Protein AF-A0A950S5U3-F1 (afdb_monomer_lite)

pLDDT: mean 75.77, std 14.32, range [33.09, 87.69]

Secondary structure (DSSP, 8-state):
--GGGEEEHHHHHHHTT--HHHHHHHHHTT-SPPPSEEEETTEEEEEHHHHHHHHHHHHHH-----S--

Sequence (69 aa):
MDHETLISRIEIAAELGVQSQTIAHWERAGWFPRPKMQLSLKRIYYDRAEVKTALAARAMRTPRIAWGA

Structure (mmCIF, N/CA/C/O backbone):
data_AF-A0A950S5U3-F1
#
_entry.id   AF-A0A950S5U3-F1
#
loop_
_atom_site.group_PDB
_atom_site.id
_atom_site.type_symbol
_atom_site.label_atom_id
_atom_site.label_alt_id
_atom_site.label_comp_id
_atom_site.label_asym_id
_atom_site.label_entity_id
_atom_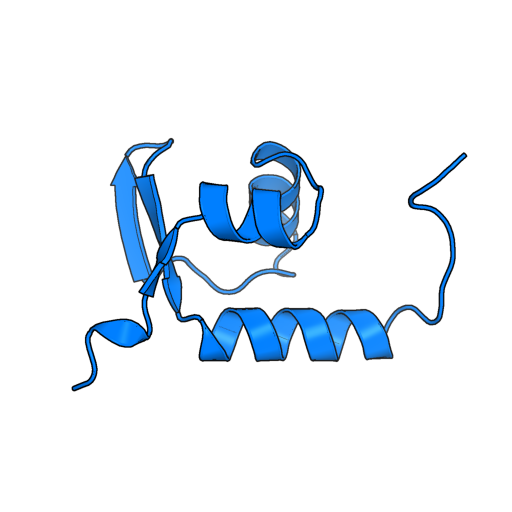site.label_seq_id
_atom_site.pdbx_PDB_ins_code
_atom_site.Cartn_x
_atom_site.Cartn_y
_atom_site.Cartn_z
_atom_site.occupancy
_atom_site.B_iso_or_equiv
_atom_site.auth_seq_id
_atom_site.auth_comp_id
_atom_site.auth_asym_id
_atom_site.auth_atom_id
_atom_site.pdbx_PDB_model_num
ATOM 1 N N . MET A 1 1 ? 13.993 15.375 -2.499 1.00 43.88 1 MET A N 1
ATOM 2 C CA . MET A 1 1 ? 13.724 14.345 -1.469 1.00 43.88 1 MET A CA 1
ATOM 3 C C . MET A 1 1 ? 12.318 14.631 -1.015 1.00 43.88 1 MET A C 1
ATOM 5 O O . MET A 1 1 ? 12.108 15.432 -0.120 1.00 43.88 1 MET A O 1
ATOM 9 N N . ASP A 1 2 ? 11.364 14.128 -1.778 1.00 49.22 2 ASP A N 1
ATOM 10 C CA . ASP A 1 2 ? 10.005 14.640 -1.817 1.00 49.22 2 ASP A CA 1
ATOM 11 C C . ASP A 1 2 ? 9.185 13.763 -0.876 1.00 49.22 2 ASP A C 1
ATOM 13 O O . ASP A 1 2 ? 8.852 12.616 -1.179 1.00 49.22 2 ASP A O 1
ATOM 17 N N . HIS A 1 3 ? 8.939 14.283 0.327 1.00 47.69 3 HIS A N 1
ATOM 18 C CA . HIS A 1 3 ? 8.240 13.583 1.410 1.00 47.69 3 HIS A CA 1
ATOM 19 C C . HIS A 1 3 ? 6.765 13.271 1.063 1.00 47.69 3 HIS A C 1
ATOM 21 O O . HIS A 1 3 ? 6.099 12.561 1.810 1.00 47.69 3 HIS A O 1
ATOM 27 N N . GLU A 1 4 ? 6.271 13.733 -0.093 1.00 58.59 4 GLU A N 1
ATOM 28 C CA . GLU A 1 4 ? 4.937 13.457 -0.656 1.00 58.59 4 GLU A CA 1
ATOM 29 C C . GLU A 1 4 ? 4.792 12.048 -1.268 1.00 58.59 4 GLU A C 1
ATOM 31 O O . GLU A 1 4 ? 3.741 11.682 -1.798 1.00 58.59 4 GLU A O 1
ATOM 36 N N . THR A 1 5 ? 5.850 11.238 -1.222 1.00 73.06 5 THR A N 1
ATOM 37 C CA . THR A 1 5 ? 5.901 9.915 -1.861 1.00 73.06 5 THR A CA 1
ATOM 38 C C . THR A 1 5 ? 5.544 8.762 -0.930 1.00 73.06 5 THR A C 1
ATOM 40 O O . THR A 1 5 ? 5.319 7.657 -1.414 1.00 73.06 5 THR A O 1
ATOM 43 N N . LEU A 1 6 ? 5.450 8.975 0.385 1.00 80.75 6 LEU A N 1
ATOM 44 C CA . LEU A 1 6 ? 5.118 7.909 1.330 1.00 80.75 6 LEU A CA 1
ATOM 45 C C . LEU A 1 6 ? 3.609 7.804 1.530 1.00 80.75 6 LEU A C 1
ATOM 47 O O . LEU A 1 6 ? 2.956 8.764 1.926 1.00 80.75 6 LEU A O 1
ATOM 51 N N . ILE A 1 7 ? 3.070 6.608 1.316 1.00 85.62 7 ILE A N 1
ATOM 52 C CA . ILE A 1 7 ? 1.653 6.306 1.502 1.00 85.62 7 ILE A CA 1
ATOM 53 C C . ILE A 1 7 ? 1.476 5.192 2.531 1.00 85.62 7 ILE A C 1
ATOM 55 O O . ILE A 1 7 ? 2.226 4.210 2.571 1.00 85.62 7 ILE A O 1
ATOM 59 N N . SER A 1 8 ? 0.490 5.355 3.410 1.00 87.69 8 SER A N 1
ATOM 60 C CA . SER A 1 8 ? 0.217 4.376 4.456 1.00 87.69 8 SER A CA 1
ATOM 61 C C . SER A 1 8 ? -0.497 3.142 3.902 1.00 87.69 8 SER A C 1
ATOM 63 O O . SER A 1 8 ? -1.310 3.222 2.986 1.00 87.69 8 SER A O 1
ATOM 65 N N . ARG A 1 9 ? -0.268 1.975 4.511 1.00 85.19 9 ARG A N 1
ATOM 66 C CA . ARG A 1 9 ? -0.966 0.728 4.157 1.00 85.19 9 ARG A CA 1
ATOM 67 C C . ARG A 1 9 ? -2.484 0.863 4.173 1.00 85.19 9 ARG A C 1
ATOM 69 O O . ARG A 1 9 ? -3.163 0.190 3.408 1.00 85.19 9 ARG A O 1
ATOM 76 N N . ILE A 1 10 ? -2.999 1.664 5.102 1.00 84.94 10 ILE A N 1
ATOM 77 C CA . ILE A 1 10 ? -4.434 1.872 5.287 1.00 84.94 10 ILE A CA 1
ATOM 78 C C . ILE A 1 10 ? -4.984 2.719 4.141 1.00 84.94 10 ILE A C 1
ATOM 80 O O . ILE A 1 10 ? -6.027 2.369 3.603 1.00 84.94 10 ILE A O 1
ATOM 84 N N . GLU A 1 11 ? -4.269 3.764 3.721 1.00 86.75 11 GLU A N 1
ATOM 85 C CA . GLU A 1 11 ? -4.651 4.535 2.535 1.00 86.75 11 GLU A CA 1
ATOM 86 C C . GLU A 1 11 ? -4.588 3.700 1.265 1.00 86.75 11 GLU A C 1
ATOM 88 O O . GLU A 1 11 ? -5.562 3.678 0.529 1.00 86.75 11 GLU A O 1
ATOM 93 N N . ILE A 1 12 ? -3.512 2.937 1.049 1.00 84.88 12 ILE A N 1
ATOM 94 C CA . ILE A 1 12 ? -3.416 2.019 -0.098 1.00 84.88 12 ILE A CA 1
ATOM 95 C C . ILE A 1 12 ? -4.605 1.053 -0.106 1.00 84.88 12 ILE A C 1
ATOM 97 O O . ILE A 1 12 ? -5.217 0.807 -1.141 1.00 84.88 12 ILE A O 1
ATOM 101 N N . ALA A 1 13 ? -4.928 0.480 1.055 1.00 86.12 13 ALA A N 1
ATOM 102 C CA . ALA A 1 13 ? -6.046 -0.439 1.201 1.00 86.12 13 ALA A CA 1
ATOM 103 C C . ALA A 1 13 ? -7.382 0.247 0.865 1.00 86.12 13 ALA A C 1
ATOM 105 O O . ALA A 1 13 ? -8.183 -0.323 0.127 1.00 86.12 13 ALA A O 1
ATOM 106 N N . ALA A 1 14 ? -7.585 1.481 1.334 1.00 85.56 14 ALA A N 1
ATOM 107 C CA . ALA A 1 14 ? -8.767 2.282 1.039 1.00 85.56 14 ALA A CA 1
ATOM 108 C C . ALA A 1 14 ? -8.866 2.667 -0.449 1.00 85.56 14 ALA A C 1
ATOM 110 O O . ALA A 1 14 ? -9.927 2.482 -1.039 1.00 85.56 14 ALA A O 1
ATOM 111 N N . GLU A 1 15 ? -7.775 3.121 -1.075 1.00 84.38 15 GLU A N 1
ATOM 112 C CA . GLU A 1 15 ? -7.724 3.457 -2.508 1.00 84.38 15 GLU A CA 1
ATOM 113 C C . GLU A 1 15 ? -8.041 2.243 -3.391 1.00 84.38 15 GLU A C 1
ATOM 115 O O . GLU A 1 15 ? -8.670 2.371 -4.439 1.00 84.38 15 GLU A O 1
ATOM 120 N N . LEU A 1 16 ? -7.623 1.052 -2.962 1.00 80.50 16 LEU A N 1
ATOM 121 C CA . LEU A 1 16 ? -7.861 -0.195 -3.683 1.00 80.50 16 LEU A CA 1
ATOM 122 C C . LEU A 1 16 ? -9.194 -0.866 -3.323 1.00 80.50 16 LEU A C 1
ATOM 124 O O . LEU A 1 16 ? -9.542 -1.870 -3.941 1.00 80.50 16 LEU A O 1
ATOM 128 N N . GLY A 1 17 ? -9.915 -0.366 -2.315 1.00 83.75 17 GLY A N 1
ATOM 129 C CA . GLY A 1 17 ? -11.131 -1.000 -1.798 1.00 83.75 17 GLY A CA 1
ATOM 130 C C . GLY A 1 17 ? -10.895 -2.382 -1.175 1.00 83.75 17 GLY A C 1
ATOM 131 O O . GLY A 1 17 ? -11.807 -3.206 -1.122 1.00 83.75 17 GLY A O 1
ATOM 132 N N . VAL A 1 18 ? -9.672 -2.665 -0.718 1.00 86.00 18 VAL A N 1
ATOM 133 C CA . VAL A 1 18 ? -9.291 -3.952 -0.122 1.00 86.00 18 VAL A CA 1
ATOM 134 C C . VAL A 1 18 ? -9.041 -3.805 1.372 1.00 86.00 18 VAL A C 1
ATOM 136 O O . VAL A 1 18 ? -8.779 -2.721 1.881 1.00 86.00 18 VAL A O 1
ATOM 139 N N . GLN A 1 19 ? -9.068 -4.911 2.114 1.00 85.25 19 GLN A N 1
ATOM 140 C CA . GLN A 1 19 ? -8.685 -4.859 3.524 1.00 85.25 19 GLN A CA 1
ATOM 141 C C . GLN A 1 19 ? -7.170 -4.765 3.686 1.00 85.25 19 GLN A C 1
ATOM 143 O O . GLN A 1 19 ? -6.414 -5.412 2.960 1.00 85.25 19 GLN A O 1
ATOM 148 N N . SER A 1 20 ? -6.706 -4.082 4.735 1.00 83.56 20 SER A N 1
ATOM 149 C CA . SER A 1 20 ? -5.279 -3.989 5.057 1.00 83.56 20 SER A CA 1
ATOM 150 C C . SER A 1 20 ? -4.628 -5.370 5.140 1.00 83.56 20 SER A C 1
ATOM 152 O O . SER A 1 20 ? -3.500 -5.528 4.686 1.00 83.56 20 SER A O 1
ATOM 154 N N . GLN A 1 21 ? -5.319 -6.392 5.664 1.00 84.00 21 GLN A N 1
ATOM 155 C CA . GLN A 1 21 ? -4.836 -7.783 5.715 1.00 84.00 21 GLN A CA 1
ATOM 156 C C . GLN A 1 21 ? -4.505 -8.362 4.333 1.00 84.00 21 GLN A C 1
ATOM 158 O O . GLN A 1 21 ? -3.530 -9.097 4.204 1.00 84.00 21 GLN A O 1
ATOM 163 N N . THR A 1 22 ? -5.254 -7.971 3.298 1.00 86.38 22 THR A N 1
ATOM 164 C CA . THR A 1 22 ? -4.981 -8.362 1.909 1.00 86.38 22 THR A CA 1
ATOM 165 C C . THR A 1 22 ? -3.618 -7.829 1.463 1.00 86.38 22 THR A C 1
ATOM 167 O O . THR A 1 22 ? -2.832 -8.571 0.884 1.00 86.38 22 THR A O 1
ATOM 170 N N . ILE A 1 23 ? -3.275 -6.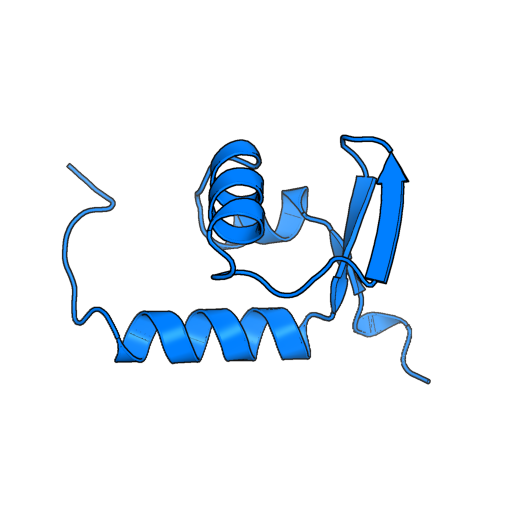591 1.836 1.00 84.25 23 ILE A N 1
ATOM 171 C CA . ILE A 1 23 ? -1.950 -6.021 1.555 1.00 84.25 23 ILE A CA 1
ATOM 172 C C . ILE A 1 23 ? -0.829 -6.804 2.269 1.00 84.25 23 ILE A C 1
ATOM 174 O O . ILE A 1 23 ? 0.202 -7.060 1.659 1.00 84.25 23 ILE A O 1
ATOM 178 N N . ALA A 1 24 ? -1.025 -7.264 3.518 1.00 84.00 24 ALA A N 1
ATOM 179 C CA . ALA A 1 24 ? -0.032 -8.143 4.177 1.00 84.00 24 ALA A CA 1
ATOM 180 C C . ALA A 1 24 ? 0.120 -9.479 3.462 1.00 84.00 24 ALA A C 1
ATOM 182 O O . ALA A 1 24 ? 1.222 -10.018 3.405 1.00 84.00 24 ALA A O 1
ATOM 183 N N . HIS A 1 25 ? -0.983 -10.041 2.968 1.00 85.25 25 HIS A N 1
ATOM 184 C CA . HIS A 1 25 ? -0.916 -11.260 2.180 1.00 85.25 25 HIS A CA 1
ATOM 185 C C . HIS A 1 25 ? -0.057 -11.008 0.940 1.00 85.25 25 HIS A C 1
ATOM 187 O O . HIS A 1 25 ? 0.883 -11.756 0.699 1.00 85.25 25 HIS A O 1
ATOM 193 N N . TRP A 1 26 ? -0.310 -9.929 0.199 1.00 84.19 26 TRP A N 1
ATOM 194 C CA . TRP A 1 26 ? 0.478 -9.590 -0.987 1.00 84.19 26 TRP A CA 1
ATOM 195 C C . TRP A 1 26 ? 1.952 -9.353 -0.667 1.00 84.19 26 TRP A C 1
ATOM 197 O O . TRP A 1 26 ? 2.809 -9.801 -1.420 1.00 84.19 26 TRP A O 1
ATOM 207 N N . GLU A 1 27 ? 2.261 -8.719 0.462 1.00 84.00 27 GLU A N 1
ATOM 208 C CA . GLU A 1 27 ? 3.637 -8.565 0.939 1.00 84.00 27 GLU A CA 1
ATOM 209 C C . GLU A 1 27 ? 4.299 -9.930 1.193 1.00 84.00 27 GLU A C 1
ATOM 211 O O . GLU A 1 27 ? 5.390 -10.190 0.689 1.00 84.00 27 GLU A O 1
ATOM 216 N N . AR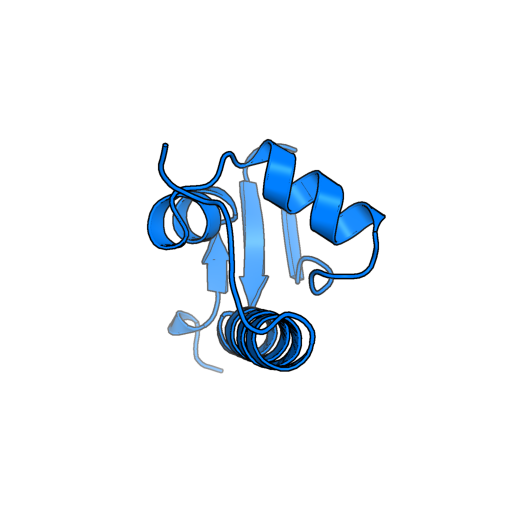G A 1 28 ? 3.614 -10.849 1.892 1.00 81.81 28 ARG A N 1
ATOM 217 C CA . ARG A 1 28 ? 4.107 -12.220 2.132 1.00 81.81 28 ARG A CA 1
ATOM 218 C C . ARG A 1 28 ? 4.238 -13.045 0.855 1.00 81.81 28 ARG A C 1
ATOM 220 O O . ARG A 1 28 ? 5.143 -13.864 0.758 1.00 81.81 28 ARG A O 1
ATOM 227 N N . ALA A 1 29 ? 3.355 -12.826 -0.113 1.00 82.69 29 ALA A N 1
ATOM 228 C CA . ALA A 1 29 ? 3.404 -13.466 -1.423 1.00 82.69 29 ALA A CA 1
ATOM 229 C C . ALA A 1 29 ? 4.497 -12.875 -2.337 1.00 82.69 29 ALA A C 1
ATOM 231 O O . ALA A 1 29 ? 4.711 -13.383 -3.436 1.00 82.69 29 ALA A O 1
ATOM 232 N N . GLY A 1 30 ? 5.175 -11.798 -1.916 1.00 81.62 30 GLY A N 1
ATOM 233 C CA . GLY A 1 30 ? 6.173 -11.093 -2.725 1.00 81.62 30 GLY A CA 1
ATOM 234 C C . GLY A 1 30 ? 5.571 -10.274 -3.871 1.00 81.62 30 GLY A C 1
ATOM 235 O O . GLY A 1 30 ? 6.266 -9.931 -4.821 1.00 81.62 30 GLY A O 1
ATOM 236 N N . TRP A 1 31 ? 4.270 -9.988 -3.810 1.00 78.44 31 TRP A N 1
ATOM 237 C CA . TRP A 1 31 ? 3.531 -9.213 -4.814 1.00 78.44 31 TRP A CA 1
ATOM 238 C C . TRP A 1 31 ? 3.486 -7.721 -4.501 1.00 78.44 31 TRP A C 1
ATOM 240 O O . TRP A 1 31 ? 3.113 -6.924 -5.360 1.00 78.44 31 TRP A O 1
ATOM 250 N N . PHE A 1 32 ? 3.829 -7.344 -3.272 1.00 81.94 32 PHE A N 1
ATOM 251 C CA . PHE A 1 32 ? 3.895 -5.958 -2.836 1.00 81.94 32 PHE A CA 1
ATOM 252 C C . PHE A 1 32 ? 5.336 -5.571 -2.496 1.00 81.94 32 PHE A C 1
ATOM 254 O O . PHE A 1 32 ? 6.080 -6.416 -1.985 1.00 81.94 32 PHE A O 1
ATOM 261 N N . PRO A 1 33 ? 5.748 -4.318 -2.770 1.00 83.06 33 PRO A N 1
ATOM 262 C CA . PRO A 1 33 ? 7.071 -3.844 -2.394 1.00 83.06 33 PRO A CA 1
ATOM 263 C C . PRO A 1 33 ? 7.250 -3.904 -0.877 1.00 83.06 33 PRO A C 1
ATOM 265 O O . PRO A 1 33 ? 6.286 -3.816 -0.112 1.00 83.06 33 PRO A O 1
ATOM 268 N N . ARG A 1 34 ? 8.504 -4.036 -0.432 1.00 81.69 34 ARG A N 1
ATOM 269 C CA . ARG A 1 34 ? 8.810 -4.015 1.000 1.00 81.69 34 ARG A CA 1
ATOM 270 C C . ARG A 1 34 ? 8.514 -2.627 1.574 1.00 81.69 34 ARG A C 1
ATOM 272 O O . ARG A 1 34 ? 8.833 -1.624 0.933 1.00 81.69 34 ARG A O 1
ATOM 279 N N . PRO A 1 35 ? 7.943 -2.549 2.782 1.00 83.75 35 PRO A N 1
ATOM 280 C CA . PRO A 1 35 ? 7.674 -1.269 3.410 1.00 83.75 35 PRO A CA 1
ATOM 281 C C . PRO A 1 35 ? 8.978 -0.526 3.699 1.00 83.75 35 PRO A C 1
ATOM 283 O O . PRO A 1 35 ? 9.936 -1.107 4.210 1.00 83.75 35 PRO A O 1
ATOM 286 N N . LYS A 1 36 ? 9.007 0.771 3.381 1.00 84.19 36 LYS A N 1
ATOM 287 C CA . LYS A 1 36 ? 10.162 1.642 3.658 1.00 84.19 36 LYS A CA 1
ATOM 288 C C . LYS A 1 36 ? 10.235 2.013 5.130 1.00 84.19 36 LYS A C 1
ATOM 290 O O . LYS A 1 36 ? 11.320 2.185 5.670 1.00 84.19 36 LYS A O 1
ATOM 295 N N . MET A 1 37 ? 9.073 2.138 5.769 1.00 81.62 37 MET A N 1
ATOM 296 C CA . MET A 1 37 ? 8.979 2.510 7.171 1.00 81.62 37 MET A CA 1
ATOM 297 C C . MET A 1 37 ? 7.876 1.706 7.847 1.00 81.62 37 MET A C 1
ATOM 299 O O . MET A 1 37 ? 6.705 1.795 7.482 1.00 81.62 37 MET A O 1
ATOM 303 N N . GLN A 1 38 ? 8.247 0.939 8.865 1.00 83.75 38 GLN A N 1
ATOM 304 C CA . GLN A 1 38 ? 7.307 0.233 9.722 1.00 83.75 38 GLN A CA 1
ATOM 305 C C . GLN A 1 38 ? 7.465 0.760 11.143 1.00 83.75 38 GLN A C 1
ATOM 307 O O . GLN A 1 38 ? 8.381 0.371 11.860 1.00 83.75 38 GLN A O 1
ATOM 312 N N . LEU A 1 39 ? 6.558 1.648 11.547 1.00 80.00 39 LEU A N 1
ATOM 313 C CA . LEU A 1 39 ? 6.506 2.149 12.921 1.00 80.00 39 LEU A CA 1
ATOM 314 C C . LEU A 1 39 ? 5.759 1.170 13.833 1.00 80.00 39 LEU A C 1
ATOM 316 O O . LEU A 1 39 ? 6.046 1.066 15.020 1.00 80.00 39 LEU A O 1
ATOM 320 N N . SER A 1 40 ? 4.757 0.463 13.300 1.00 78.44 40 SER A N 1
ATOM 321 C CA . SER A 1 40 ? 3.947 -0.520 14.034 1.00 78.44 40 SER A CA 1
ATOM 322 C C . SER A 1 40 ? 3.210 -1.445 13.062 1.00 78.44 40 SER A C 1
ATOM 324 O O . SER A 1 40 ? 3.068 -1.111 11.889 1.00 78.44 40 SER A O 1
ATOM 326 N N . LEU A 1 41 ? 2.616 -2.537 13.561 1.00 72.31 41 LEU A N 1
ATOM 327 C CA . LEU A 1 41 ? 1.800 -3.474 12.762 1.00 72.31 41 LEU A CA 1
ATOM 328 C C . LEU A 1 41 ? 0.669 -2.799 11.955 1.00 72.31 41 LEU A C 1
ATOM 330 O O . LEU A 1 41 ? 0.245 -3.322 10.928 1.00 72.31 41 LEU A O 1
ATOM 334 N N . LYS A 1 42 ? 0.175 -1.641 12.418 1.00 72.06 42 LYS A N 1
ATOM 335 C CA . LYS A 1 42 ? -0.856 -0.835 11.736 1.00 72.06 42 LYS A CA 1
ATOM 336 C C . LYS A 1 42 ? -0.306 0.373 10.967 1.00 72.06 42 LYS A C 1
ATOM 338 O O . LYS A 1 42 ? -0.995 0.888 10.094 1.00 72.06 42 LYS A O 1
ATOM 343 N N . ARG A 1 43 ? 0.904 0.842 11.290 1.00 80.44 43 ARG A N 1
ATOM 344 C CA . ARG A 1 43 ? 1.532 2.034 10.695 1.00 80.44 43 ARG A CA 1
ATOM 345 C C . ARG A 1 43 ? 2.729 1.607 9.867 1.00 80.44 43 ARG A C 1
ATOM 347 O O . ARG A 1 43 ? 3.873 1.640 10.321 1.00 80.44 43 ARG A O 1
ATOM 354 N N . ILE A 1 44 ? 2.401 1.165 8.664 1.00 85.38 44 ILE A N 1
ATOM 355 C CA . ILE A 1 44 ? 3.345 0.721 7.652 1.00 85.38 44 ILE A CA 1
ATOM 356 C C . ILE A 1 44 ? 3.222 1.683 6.479 1.00 85.38 44 ILE A C 1
ATOM 358 O O . ILE A 1 44 ? 2.108 1.935 6.016 1.00 85.38 44 ILE A O 1
ATOM 362 N N . TYR A 1 45 ? 4.349 2.218 6.034 1.00 86.69 45 TYR A N 1
ATOM 363 C CA . TYR A 1 45 ? 4.434 3.169 4.939 1.00 86.69 45 TYR A CA 1
ATOM 364 C C . TYR A 1 45 ? 5.234 2.562 3.796 1.00 86.69 45 TYR A C 1
ATOM 366 O O . TYR A 1 45 ? 6.299 1.961 3.991 1.00 86.69 45 TYR A O 1
ATOM 374 N N . TYR A 1 46 ? 4.700 2.752 2.602 1.00 86.50 46 TYR A N 1
ATOM 375 C CA . TYR A 1 46 ? 5.281 2.306 1.352 1.00 86.50 46 TYR A CA 1
ATOM 376 C C . TYR A 1 46 ? 5.588 3.512 0.481 1.00 86.50 46 TYR A C 1
ATOM 378 O O . TYR A 1 46 ? 4.988 4.576 0.632 1.00 86.50 46 TYR A O 1
ATOM 386 N N . ASP A 1 47 ? 6.510 3.320 -0.451 1.00 87.19 47 ASP A N 1
ATOM 387 C CA . ASP A 1 47 ? 6.732 4.290 -1.507 1.00 87.19 47 ASP A CA 1
ATOM 388 C C . ASP A 1 47 ? 5.601 4.203 -2.543 1.00 87.19 47 ASP A C 1
ATOM 390 O O . ASP A 1 47 ? 5.288 3.132 -3.069 1.00 87.19 47 ASP A O 1
ATOM 394 N N . ARG A 1 48 ? 4.963 5.335 -2.829 1.00 83.62 48 ARG A N 1
ATOM 395 C CA . ARG A 1 48 ? 3.813 5.436 -3.729 1.00 83.62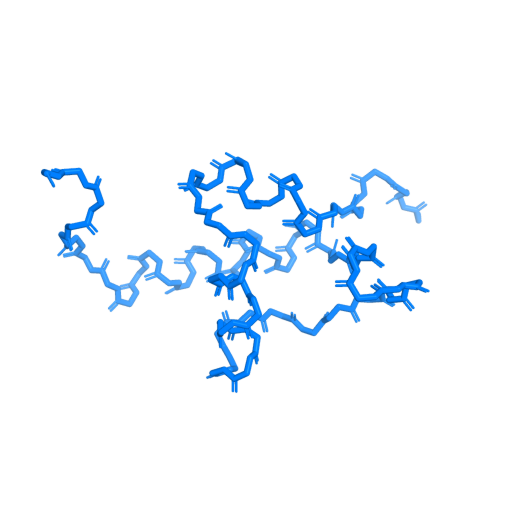 48 ARG A CA 1
ATOM 396 C C . ARG A 1 48 ? 4.179 5.078 -5.167 1.00 83.62 48 ARG A C 1
ATOM 398 O O . ARG A 1 48 ? 3.336 4.515 -5.869 1.00 83.62 48 ARG A O 1
ATOM 405 N N . ALA A 1 49 ? 5.397 5.378 -5.621 1.00 83.50 49 ALA A N 1
ATOM 406 C CA . ALA A 1 49 ? 5.840 5.036 -6.969 1.00 83.50 49 ALA A CA 1
ATOM 407 C C . ALA A 1 49 ? 6.072 3.523 -7.102 1.00 83.50 49 ALA A C 1
ATOM 409 O O . ALA A 1 49 ? 5.610 2.916 -8.074 1.00 83.50 49 ALA A O 1
ATOM 410 N N . GLU A 1 50 ? 6.687 2.888 -6.100 1.00 84.25 50 GLU A N 1
ATOM 411 C CA . GLU A 1 50 ? 6.839 1.426 -6.071 1.00 84.25 50 GLU A CA 1
ATOM 412 C C . GLU A 1 50 ? 5.483 0.716 -5.997 1.00 84.25 50 GLU A C 1
ATOM 414 O O . GLU A 1 50 ? 5.241 -0.240 -6.734 1.00 84.25 50 GLU A O 1
ATOM 419 N N . VAL A 1 51 ? 4.562 1.216 -5.166 1.00 83.38 51 VAL A N 1
ATOM 420 C CA . VAL A 1 51 ? 3.201 0.670 -5.051 1.00 83.38 51 VAL A CA 1
ATOM 421 C C . VAL A 1 51 ? 2.457 0.766 -6.380 1.00 83.38 51 VAL A C 1
ATOM 423 O O . VAL A 1 51 ? 1.905 -0.233 -6.837 1.00 83.38 51 VAL A O 1
ATOM 426 N N . LYS A 1 52 ? 2.481 1.926 -7.052 1.00 82.50 52 LYS A N 1
ATOM 427 C CA . LYS A 1 52 ? 1.878 2.077 -8.387 1.00 82.50 52 LYS A CA 1
ATOM 428 C C . LYS A 1 52 ? 2.491 1.124 -9.406 1.00 82.50 52 LYS A C 1
ATOM 430 O O . LYS A 1 52 ? 1.756 0.520 -10.182 1.00 82.50 52 LYS A O 1
ATOM 435 N N . THR A 1 53 ? 3.811 0.959 -9.386 1.00 84.56 53 THR A N 1
ATOM 436 C CA . THR A 1 53 ? 4.515 0.051 -10.301 1.00 84.56 53 THR A CA 1
ATOM 437 C C . THR A 1 53 ? 4.104 -1.403 -10.059 1.00 84.56 53 THR A C 1
ATOM 439 O O . THR A 1 53 ? 3.783 -2.116 -11.008 1.00 84.56 53 THR A O 1
ATOM 442 N N . ALA A 1 54 ? 4.020 -1.833 -8.797 1.00 81.81 54 ALA A N 1
ATOM 443 C CA . ALA A 1 54 ? 3.562 -3.174 -8.436 1.00 81.81 54 ALA A CA 1
ATOM 444 C C . ALA A 1 54 ? 2.092 -3.410 -8.824 1.00 81.81 54 ALA A C 1
ATOM 446 O O . ALA A 1 54 ? 1.747 -4.467 -9.356 1.00 81.81 54 ALA A O 1
ATOM 447 N N . LEU A 1 55 ? 1.227 -2.413 -8.622 1.00 78.81 55 LEU A N 1
ATOM 448 C CA . LEU A 1 55 ? -0.178 -2.467 -9.032 1.00 78.81 55 LEU A CA 1
ATOM 449 C C . LEU A 1 55 ? -0.329 -2.541 -10.554 1.00 78.81 55 LEU A C 1
ATOM 451 O O . LEU A 1 55 ? -1.114 -3.352 -11.043 1.00 78.81 55 LEU A O 1
ATOM 455 N N . ALA A 1 56 ? 0.447 -1.758 -11.305 1.00 81.44 56 ALA A N 1
ATOM 456 C CA . ALA A 1 56 ? 0.467 -1.807 -12.763 1.00 81.44 56 ALA A CA 1
ATOM 457 C C . ALA A 1 56 ? 0.95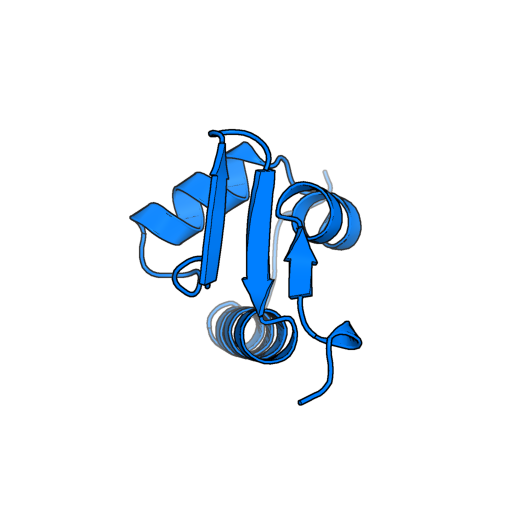8 -3.173 -13.272 1.00 81.44 56 ALA A C 1
ATOM 459 O O . ALA A 1 56 ? 0.305 -3.788 -14.115 1.00 81.44 56 ALA A O 1
ATOM 460 N N . ALA A 1 57 ? 2.044 -3.703 -12.700 1.00 80.19 57 ALA A N 1
ATOM 461 C CA . ALA A 1 57 ? 2.551 -5.036 -13.022 1.00 80.19 57 ALA A CA 1
ATOM 462 C C . ALA A 1 57 ? 1.513 -6.136 -12.732 1.00 80.19 57 ALA A C 1
ATOM 464 O O . ALA A 1 57 ? 1.378 -7.096 -13.494 1.00 80.19 57 ALA A O 1
ATOM 465 N N . ARG A 1 58 ? 0.729 -5.983 -11.659 1.00 72.75 58 ARG A N 1
ATOM 466 C CA . ARG A 1 58 ? -0.369 -6.896 -11.322 1.00 72.75 58 ARG A CA 1
ATOM 467 C C . ARG A 1 58 ? -1.551 -6.778 -12.284 1.00 72.75 58 ARG A C 1
ATOM 469 O O . ARG A 1 58 ? -2.093 -7.805 -12.690 1.00 72.75 58 ARG A O 1
ATOM 476 N N . ALA A 1 59 ? -1.933 -5.564 -12.672 1.00 70.38 59 ALA A N 1
ATOM 477 C CA . ALA A 1 59 ? -2.972 -5.346 -13.676 1.00 70.38 59 ALA A CA 1
ATOM 478 C C . ALA A 1 59 ? -2.593 -5.994 -15.021 1.00 70.38 59 ALA A C 1
ATOM 480 O O . ALA A 1 59 ? -3.449 -6.566 -15.689 1.00 70.38 59 ALA A O 1
ATOM 481 N N . MET A 1 60 ? -1.303 -5.988 -15.376 1.00 67.19 60 MET A N 1
ATOM 482 C CA . MET A 1 60 ? -0.790 -6.656 -16.579 1.00 67.19 60 MET A CA 1
ATOM 483 C C . MET A 1 60 ? -0.770 -8.189 -16.466 1.00 67.19 60 MET A C 1
ATOM 485 O O . MET A 1 60 ? -1.049 -8.875 -17.444 1.00 67.19 60 MET A O 1
ATOM 489 N N . ARG A 1 61 ? -0.457 -8.745 -15.286 1.00 62.50 61 ARG A N 1
ATOM 490 C CA . ARG A 1 61 ? -0.421 -10.204 -15.048 1.00 62.50 61 ARG A CA 1
ATOM 491 C C . ARG A 1 61 ? -1.796 -10.856 -14.897 1.00 62.50 61 ARG A C 1
ATOM 493 O O . ARG A 1 61 ? -1.899 -12.073 -15.008 1.00 62.50 61 ARG A O 1
ATOM 500 N N . THR A 1 62 ? -2.832 -10.067 -14.638 1.00 53.19 62 THR A N 1
ATOM 501 C CA . THR A 1 62 ? -4.193 -10.564 -14.408 1.00 53.19 62 THR A CA 1
ATOM 502 C C . THR A 1 62 ? -5.189 -9.719 -15.200 1.00 53.19 62 THR A C 1
ATOM 504 O O . THR A 1 62 ? -5.713 -8.736 -14.670 1.00 53.19 62 THR A O 1
ATOM 507 N N . PRO A 1 63 ? -5.488 -10.066 -16.465 1.00 45.88 63 PRO A N 1
ATOM 508 C CA . PRO A 1 63 ? -6.557 -9.401 -17.191 1.00 45.88 63 PRO A CA 1
ATOM 509 C C . PRO A 1 63 ? -7.929 -9.872 -16.662 1.00 45.88 63 PRO A C 1
ATOM 511 O O . PRO A 1 63 ? -8.520 -10.761 -17.254 1.00 45.88 63 PRO A O 1
ATOM 514 N N . ARG A 1 64 ? -8.431 -9.231 -15.582 1.00 51.72 64 ARG A N 1
ATOM 515 C CA . ARG A 1 64 ? -9.821 -9.271 -15.025 1.00 51.72 64 ARG A CA 1
ATOM 516 C C . ARG A 1 64 ? -10.282 -10.674 -14.547 1.00 51.72 64 ARG A C 1
ATOM 518 O O . ARG A 1 64 ? -10.062 -11.666 -15.212 1.00 51.72 64 ARG A O 1
ATOM 525 N N . ILE A 1 65 ? -10.873 -10.873 -13.365 1.00 51.84 65 ILE A N 1
ATOM 526 C CA . ILE A 1 65 ? -12.301 -10.735 -12.990 1.00 51.84 65 ILE A CA 1
ATOM 527 C C . ILE A 1 65 ? -12.375 -10.983 -11.452 1.00 51.84 65 ILE A C 1
ATOM 529 O O . ILE A 1 65 ? -11.550 -11.731 -10.933 1.00 51.84 65 ILE A O 1
ATOM 533 N N . ALA A 1 66 ? -13.379 -10.421 -10.760 1.00 40.97 66 ALA A N 1
ATOM 534 C CA . ALA A 1 66 ? -13.775 -10.642 -9.350 1.00 40.97 66 ALA A CA 1
ATOM 535 C C . ALA A 1 66 ? -13.224 -9.657 -8.295 1.00 40.97 66 ALA A C 1
ATOM 537 O O . ALA A 1 66 ? -12.440 -10.007 -7.418 1.00 40.97 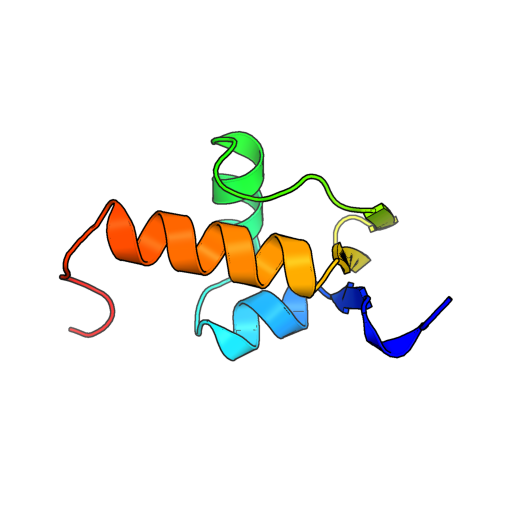66 ALA A O 1
ATOM 538 N N . TRP A 1 67 ? -13.734 -8.425 -8.314 1.00 44.72 67 TRP A N 1
ATOM 539 C CA . TRP A 1 67 ? -14.014 -7.706 -7.067 1.00 44.72 67 TRP A CA 1
ATOM 540 C C . TRP A 1 67 ? -15.339 -6.963 -7.254 1.00 44.72 67 TRP A C 1
ATOM 542 O O . TRP A 1 67 ? -15.370 -5.873 -7.814 1.00 44.72 67 TRP A O 1
ATOM 552 N N . GLY A 1 68 ? -16.441 -7.623 -6.895 1.00 41.12 68 GLY A N 1
ATOM 553 C CA . GLY A 1 68 ? -17.801 -7.105 -7.058 1.00 41.12 68 GLY A CA 1
ATOM 554 C C . GLY A 1 68 ? -18.774 -8.153 -7.594 1.00 41.12 68 GLY A C 1
ATOM 555 O O . GLY A 1 68 ? -19.056 -8.166 -8.789 1.00 41.12 68 GLY A O 1
ATOM 556 N N . ALA A 1 69 ? -19.251 -9.027 -6.708 1.00 33.09 69 ALA A N 1
ATOM 557 C CA . ALA A 1 69 ? -20.557 -9.683 -6.758 1.00 33.09 69 ALA A CA 1
ATOM 558 C C . ALA A 1 69 ? -20.923 -10.085 -5.325 1.00 33.09 69 ALA A C 1
ATOM 560 O O . ALA A 1 69 ? -20.024 -10.635 -4.647 1.00 33.09 69 ALA A O 1
#

Foldseek 3Di:
DDPVFKDWLCVLCVVVVHDSVVVVVCVVVVLADDFPDDPDPRGTIHGNVRRVVSVVVVCVVDVDDDDDD

Radius of gyration: 12.27 Å; chains: 1; bounding box: 34×28×31 Å